Protein AF-A0A7S2I2S7-F1 (afdb_monomer)

Sequence (145 aa):
FQTIGEAWERIQLYKSQPQRWGPHADPEDPVAPSSDGRGNGKTPRTSSAGMSYEEMWQRWFAGGAGGEFFNAAATHNEGCACARCETERRREELIARRAKEREERRRATARAVEEAQQRAREEAMRTAALKLEEDKARARLQAER

Solvent-accessible surface area (backbone atoms only — not comparable to full-atom values): 9202 Å² total; per-residue (Å²): 132,85,52,76,66,63,57,50,54,53,54,53,49,44,73,78,44,58,71,67,76,45,101,71,52,63,79,85,73,82,84,74,82,86,78,88,82,88,81,91,76,89,67,86,78,81,73,69,85,82,63,53,72,66,59,52,48,41,55,74,73,68,52,90,60,92,75,66,86,71,63,72,93,81,74,78,52,97,83,51,83,47,73,65,50,49,49,51,52,54,50,50,53,51,51,51,51,54,51,52,52,53,49,52,51,52,54,51,52,50,50,54,50,52,54,49,52,49,51,52,51,53,51,51,51,54,52,50,51,52,51,52,52,51,52,53,50,51,51,51,60,58,74,76,106

Secondary structure (DSSP, 8-state):
---HHHHHHHHHHHHH-GGGGSTT-S----------------------TT--HHHHHHHHHTSS-TTTTT--TT---TT--SHHHHHHHHHHHHHHHHHHHHHHHHHHHHHHHHHHHHHHHHHHHHHHHHHHHHHHHHHHHHHT-

Radius of gyration: 31.4 Å; Cα contacts (8 Å, |Δi|>4): 11; chains: 1; bounding box: 62×40×90 Å

Organism: NCBI:txid156173

pLDDT: mean 71.66, std 22.12, range [34.91, 98.44]

Mean predicted aligned error: 19.62 Å

Foldseek 3Di:
DDDPVVVVVVVVVCVVCVPCPDPNVDPDDPDDDDDDDDDDDDDPPPPPPPDDPVRVVCVVPVVPPVPPVCPDPPPDDPPDPDPVVVVVVVVVVVVVVVVVVVVVVVVVVVVVVVVVVVVVVVVVVVVVVVVVVVVVVVVVVVVVD

Structure (mmCIF, N/CA/C/O backbone):
data_AF-A0A7S2I2S7-F1
#
_entry.id   AF-A0A7S2I2S7-F1
#
loop_
_atom_site.group_PDB
_atom_site.id
_atom_site.type_symbol
_atom_site.label_atom_id
_atom_site.label_alt_id
_atom_site.label_comp_id
_atom_site.label_asym_id
_atom_site.label_entity_id
_atom_site.label_seq_id
_atom_site.pdbx_PDB_ins_code
_atom_site.Cartn_x
_atom_site.Cartn_y
_atom_site.Cartn_z
_atom_site.occupancy
_atom_site.B_iso_or_equiv
_atom_site.auth_seq_id
_atom_site.auth_comp_id
_atom_site.auth_asym_id
_atom_site.auth_atom_id
_atom_site.pdbx_PDB_model_num
ATOM 1 N N . PHE A 1 1 ? 16.956 -10.368 6.237 1.00 46.28 1 PHE A N 1
ATOM 2 C CA . PHE A 1 1 ? 18.023 -11.326 5.901 1.00 46.28 1 PHE A CA 1
ATOM 3 C C . PHE A 1 1 ? 17.361 -12.674 5.673 1.00 46.28 1 PHE A C 1
ATOM 5 O O . PHE A 1 1 ? 16.746 -13.169 6.604 1.00 46.28 1 PHE A O 1
ATOM 12 N N . GLN A 1 2 ? 17.359 -13.186 4.436 1.00 49.50 2 GLN A N 1
ATOM 13 C CA . GLN A 1 2 ? 16.824 -14.526 4.142 1.00 49.50 2 GLN A CA 1
ATOM 14 C C . GLN A 1 2 ? 17.760 -15.570 4.750 1.00 49.50 2 GLN A C 1
ATOM 16 O O . GLN A 1 2 ? 18.982 -15.394 4.706 1.00 49.50 2 GLN A O 1
ATOM 21 N N . THR A 1 3 ? 17.200 -16.613 5.353 1.00 61.06 3 THR A N 1
ATOM 22 C CA . THR A 1 3 ? 18.013 -17.676 5.957 1.00 61.06 3 THR A CA 1
ATOM 23 C C . THR A 1 3 ? 18.585 -18.578 4.861 1.00 61.06 3 THR A C 1
ATOM 25 O O . THR A 1 3 ? 18.015 -18.712 3.778 1.00 61.06 3 THR A O 1
ATOM 28 N N . ILE A 1 4 ? 19.741 -19.199 5.114 1.00 58.06 4 ILE A N 1
ATOM 29 C CA . ILE A 1 4 ? 20.430 -20.065 4.137 1.00 58.06 4 ILE A CA 1
ATOM 30 C C . ILE A 1 4 ? 19.523 -21.226 3.670 1.00 58.06 4 ILE A C 1
ATOM 32 O O . ILE A 1 4 ? 19.632 -21.658 2.524 1.00 58.06 4 ILE A O 1
ATOM 36 N N . GLY A 1 5 ? 18.578 -21.669 4.511 1.00 61.16 5 GLY A N 1
ATOM 37 C CA . GLY A 1 5 ? 17.578 -22.683 4.159 1.00 61.16 5 GLY A CA 1
ATOM 38 C C . GLY A 1 5 ? 16.602 -22.232 3.066 1.00 61.16 5 GLY A C 1
ATOM 39 O O . GLY A 1 5 ? 16.417 -22.939 2.078 1.00 61.16 5 GLY A O 1
ATOM 40 N N . GLU A 1 6 ? 16.064 -21.014 3.169 1.00 57.81 6 GLU A N 1
ATOM 41 C CA . GLU A 1 6 ? 15.122 -20.451 2.184 1.00 57.81 6 GLU A CA 1
ATOM 42 C C . GLU A 1 6 ? 15.778 -20.240 0.810 1.00 57.81 6 GLU A C 1
ATOM 44 O O . GLU A 1 6 ? 15.141 -20.370 -0.239 1.00 57.81 6 GLU A O 1
ATOM 49 N N . ALA A 1 7 ? 17.078 -19.934 0.793 1.00 59.81 7 ALA A N 1
ATOM 50 C CA . ALA A 1 7 ? 17.837 -19.819 -0.448 1.00 59.81 7 ALA A CA 1
ATOM 51 C C . ALA A 1 7 ? 18.004 -21.178 -1.150 1.00 59.81 7 ALA A C 1
ATOM 53 O O . ALA A 1 7 ? 17.989 -21.235 -2.382 1.00 59.81 7 ALA A O 1
ATOM 54 N N . TRP A 1 8 ? 18.125 -22.265 -0.383 1.00 62.41 8 TRP A N 1
ATOM 55 C CA . TRP A 1 8 ? 18.346 -23.610 -0.913 1.00 62.41 8 TRP A CA 1
ATOM 56 C C . TRP A 1 8 ? 17.069 -24.231 -1.491 1.00 62.41 8 TRP A C 1
ATOM 58 O O . TRP A 1 8 ? 17.101 -24.804 -2.583 1.00 62.41 8 TRP A O 1
ATOM 68 N N . GLU A 1 9 ? 15.922 -24.032 -0.838 1.00 62.19 9 GLU A N 1
ATOM 69 C CA . GLU A 1 9 ? 14.618 -24.457 -1.370 1.00 62.19 9 GLU A CA 1
ATOM 70 C C . GLU A 1 9 ? 14.290 -23.771 -2.698 1.00 62.19 9 GLU A C 1
ATOM 72 O O . GLU A 1 9 ? 13.797 -24.398 -3.637 1.00 62.19 9 GLU A O 1
ATOM 77 N N . ARG A 1 10 ? 14.654 -22.494 -2.836 1.00 60.44 10 ARG A N 1
ATOM 78 C CA . ARG A 1 10 ? 14.435 -21.732 -4.069 1.00 60.44 10 ARG A CA 1
ATOM 79 C C . ARG A 1 10 ? 15.279 -22.249 -5.243 1.00 60.44 10 ARG A C 1
ATOM 81 O O . ARG A 1 10 ? 14.817 -22.232 -6.382 1.00 60.44 10 ARG A O 1
ATOM 88 N N . ILE A 1 11 ? 16.485 -22.756 -4.975 1.00 66.06 11 ILE A N 1
ATOM 89 C CA . ILE A 1 11 ? 17.344 -23.400 -5.986 1.00 66.06 11 ILE A CA 1
ATOM 90 C C . ILE A 1 11 ? 16.756 -24.752 -6.422 1.00 66.06 11 ILE A C 1
ATOM 92 O O . ILE A 1 11 ? 16.806 -25.092 -7.605 1.00 66.06 11 ILE A O 1
ATOM 96 N N . GLN A 1 12 ? 16.156 -25.508 -5.501 1.00 61.44 12 GLN A N 1
ATOM 97 C CA . GLN A 1 12 ? 15.480 -26.772 -5.822 1.00 61.44 12 GLN A CA 1
ATOM 98 C C . GLN A 1 12 ? 14.182 -26.556 -6.619 1.00 61.44 12 GLN A C 1
ATOM 100 O O . GLN A 1 12 ? 13.914 -27.265 -7.593 1.00 61.44 12 GLN A O 1
ATOM 105 N N . LEU A 1 13 ? 13.414 -25.516 -6.287 1.00 60.00 13 LEU A N 1
ATOM 106 C CA . LEU A 1 13 ? 12.239 -25.090 -7.057 1.00 60.00 13 LEU A CA 1
ATOM 107 C C . LEU A 1 13 ? 12.604 -24.631 -8.477 1.00 60.00 13 LEU A C 1
ATOM 109 O O . LEU A 1 13 ? 11.891 -24.944 -9.428 1.00 60.00 13 LEU A O 1
ATOM 113 N N . TYR A 1 14 ? 13.744 -23.957 -8.652 1.00 58.72 14 TYR A N 1
ATOM 114 C CA . TYR A 1 14 ? 14.230 -23.568 -9.979 1.00 58.72 14 TYR A CA 1
ATOM 115 C C . TYR A 1 14 ? 14.576 -24.780 -10.860 1.00 58.72 14 TYR A C 1
ATOM 117 O O . TYR A 1 14 ? 14.277 -24.786 -12.052 1.00 58.72 14 TYR A O 1
ATOM 125 N N . LYS A 1 15 ? 15.160 -25.835 -10.274 1.00 60.97 15 LYS A N 1
ATOM 126 C CA . LYS A 1 15 ? 15.492 -27.072 -11.002 1.00 60.97 15 LYS A CA 1
ATOM 127 C C . LYS A 1 15 ? 14.259 -27.865 -11.433 1.00 60.97 15 LYS A C 1
ATOM 129 O O . LYS A 1 15 ? 14.287 -28.487 -12.489 1.00 60.97 15 LYS A O 1
ATOM 134 N N . SER A 1 16 ? 13.198 -27.854 -10.629 1.00 66.06 16 SER A N 1
ATOM 135 C CA . SER A 1 16 ? 11.973 -28.611 -10.917 1.00 66.06 16 SER A CA 1
ATOM 136 C C . SER A 1 16 ? 11.006 -27.874 -11.848 1.00 66.06 16 SER A C 1
ATOM 138 O O . SER A 1 16 ? 10.275 -28.530 -12.585 1.00 66.06 16 SER A O 1
ATOM 140 N N . GLN A 1 17 ? 11.001 -26.533 -11.861 1.00 54.09 17 GLN A N 1
ATOM 141 C CA . GLN A 1 17 ? 10.105 -25.737 -12.712 1.00 54.09 17 GLN A CA 1
ATOM 142 C C . GLN A 1 17 ? 10.787 -24.479 -13.288 1.00 54.09 17 GLN A C 1
ATOM 144 O O . GLN A 1 17 ? 10.470 -23.353 -12.889 1.00 54.09 17 GLN A O 1
ATOM 149 N N . PRO A 1 18 ? 11.679 -24.630 -14.285 1.00 56.38 18 PRO A N 1
ATOM 150 C CA . PRO A 1 18 ? 12.385 -23.496 -14.890 1.00 56.38 18 PRO A CA 1
ATOM 151 C C . PRO A 1 18 ? 11.447 -22.537 -15.650 1.00 56.38 18 PRO A C 1
ATOM 153 O O . PRO A 1 18 ? 11.731 -21.348 -15.769 1.00 56.38 18 PRO A O 1
ATOM 156 N N . GLN A 1 19 ? 10.293 -23.032 -16.113 1.00 51.72 19 GLN A N 1
ATOM 157 C CA . GLN A 1 19 ? 9.280 -22.271 -16.862 1.00 51.72 19 GLN A CA 1
ATOM 158 C C . GLN A 1 19 ? 8.634 -21.144 -16.035 1.00 51.72 19 GLN A C 1
ATOM 160 O O . GLN A 1 19 ? 8.181 -20.147 -16.589 1.00 51.72 19 GLN A O 1
ATOM 165 N N . ARG A 1 20 ? 8.633 -21.258 -14.701 1.00 54.88 20 ARG A N 1
ATOM 166 C CA . ARG A 1 20 ? 7.963 -20.307 -13.798 1.00 54.88 20 ARG A CA 1
ATOM 167 C C . ARG A 1 20 ? 8.789 -19.058 -13.476 1.00 54.88 20 ARG A C 1
ATOM 169 O O . ARG A 1 20 ? 8.305 -18.184 -12.768 1.00 54.88 20 ARG A O 1
ATOM 176 N N . TRP A 1 21 ? 10.032 -18.988 -13.957 1.00 53.06 21 TRP A N 1
ATOM 177 C CA . TRP A 1 21 ? 10.999 -17.940 -13.601 1.00 53.06 21 TRP A CA 1
ATOM 178 C C . TRP A 1 21 ? 11.615 -17.234 -14.821 1.00 53.06 21 TRP A C 1
ATOM 180 O O . TRP A 1 21 ? 12.602 -16.512 -14.688 1.00 53.06 21 TRP A O 1
ATOM 190 N N . GLY A 1 22 ? 11.036 -17.425 -16.010 1.00 55.78 22 GLY A N 1
ATOM 191 C CA . GLY A 1 22 ? 11.393 -16.688 -17.222 1.00 55.78 22 GLY A CA 1
ATOM 192 C C . GLY A 1 22 ? 10.555 -15.414 -17.419 1.00 55.78 22 GLY A C 1
ATOM 193 O O . GLY A 1 22 ? 9.568 -15.204 -16.718 1.00 55.78 22 GLY A O 1
ATOM 194 N N . PRO A 1 23 ? 10.874 -14.574 -18.420 1.00 50.84 23 PRO A N 1
ATOM 195 C CA . PRO A 1 23 ? 10.085 -13.387 -18.787 1.00 50.84 23 PRO A CA 1
ATOM 196 C C . PRO A 1 23 ? 8.644 -13.690 -19.254 1.00 50.84 23 PRO A C 1
ATOM 198 O O . PRO A 1 23 ? 7.900 -12.757 -19.536 1.00 50.84 23 PRO A O 1
ATOM 201 N N . HIS A 1 24 ? 8.265 -14.971 -19.313 1.00 49.12 24 HIS A N 1
ATOM 202 C CA . HIS A 1 24 ? 6.927 -15.490 -19.606 1.00 49.12 24 HIS A CA 1
ATOM 203 C C . HIS A 1 24 ? 6.175 -15.975 -18.351 1.00 49.12 24 HIS A C 1
ATOM 205 O O . HIS A 1 24 ? 5.145 -16.622 -18.475 1.00 49.12 24 HIS A O 1
ATOM 211 N N . ALA A 1 25 ? 6.675 -15.685 -17.146 1.00 49.38 25 ALA A N 1
ATOM 212 C CA . ALA A 1 25 ? 6.054 -16.061 -15.873 1.00 49.38 25 ALA A CA 1
ATOM 213 C C . ALA A 1 25 ? 4.872 -15.158 -15.460 1.00 49.38 25 ALA A C 1
ATOM 215 O O . ALA A 1 25 ? 4.657 -14.935 -14.267 1.00 49.38 25 ALA A O 1
ATOM 216 N N . ASP A 1 26 ? 4.127 -14.628 -16.428 1.00 50.19 26 ASP A N 1
ATOM 217 C CA . ASP A 1 26 ? 2.816 -14.039 -16.165 1.00 50.19 26 ASP A CA 1
ATOM 218 C C . ASP A 1 26 ? 1.759 -15.156 -16.280 1.00 50.19 26 ASP A C 1
ATOM 220 O O . ASP A 1 26 ? 1.925 -16.073 -17.091 1.00 50.19 26 ASP A O 1
ATOM 224 N N . PRO A 1 27 ? 0.712 -15.156 -15.436 1.00 51.22 27 PRO A N 1
ATOM 225 C CA . PRO A 1 27 ? -0.353 -16.149 -15.524 1.00 51.22 27 PRO A CA 1
ATOM 226 C C . PRO A 1 27 ? -1.031 -16.057 -16.894 1.00 51.22 27 PRO A C 1
ATOM 228 O O . PRO A 1 27 ? -1.235 -14.959 -17.405 1.00 51.22 27 PRO A O 1
ATOM 231 N N . GLU A 1 28 ? -1.368 -17.205 -17.484 1.00 49.09 28 GLU A N 1
ATOM 232 C CA . GLU A 1 28 ? -2.140 -17.245 -18.725 1.00 49.09 28 GLU A CA 1
ATOM 233 C C . GLU A 1 28 ? -3.452 -16.473 -18.528 1.00 49.09 28 GLU A C 1
ATOM 235 O O . GLU A 1 28 ? -4.302 -16.864 -17.724 1.00 49.09 28 GLU A O 1
ATOM 240 N N . ASP A 1 29 ? -3.599 -15.354 -19.240 1.00 44.81 29 ASP A N 1
ATOM 241 C CA . ASP A 1 29 ? -4.885 -14.682 -19.382 1.00 44.81 29 ASP A CA 1
ATOM 242 C C . ASP A 1 29 ? -5.890 -15.668 -20.006 1.00 44.81 29 ASP A C 1
ATOM 244 O O . ASP A 1 29 ? -5.531 -16.417 -20.924 1.00 44.81 29 ASP A O 1
ATOM 248 N N . PRO A 1 30 ? -7.156 -15.693 -19.551 1.00 48.47 30 PRO A N 1
ATOM 249 C CA . PRO A 1 30 ? -8.164 -16.554 -20.144 1.00 48.47 30 PRO A CA 1
ATOM 250 C C . PRO A 1 30 ? -8.341 -16.205 -21.626 1.00 48.47 30 PRO A C 1
ATOM 252 O O . PRO A 1 30 ? -8.648 -15.071 -21.993 1.00 48.47 30 PRO A O 1
ATOM 255 N N . VAL A 1 31 ? -8.135 -17.219 -22.467 1.00 45.22 31 VAL A N 1
ATOM 256 C CA . VAL A 1 31 ? -8.254 -17.190 -23.928 1.00 45.22 31 VAL A CA 1
ATOM 257 C C . VAL A 1 31 ? -9.567 -16.519 -24.347 1.00 45.22 31 VAL A C 1
ATOM 259 O O . VAL A 1 31 ? -10.650 -17.077 -24.173 1.00 45.22 31 VAL A O 1
ATOM 262 N N . ALA A 1 32 ? -9.473 -15.321 -24.928 1.00 40.66 32 ALA A N 1
ATOM 263 C CA . ALA A 1 32 ? -10.584 -14.701 -25.640 1.00 40.66 32 ALA A CA 1
ATOM 264 C C . ALA A 1 32 ? -10.889 -15.506 -26.921 1.00 40.66 32 ALA A C 1
ATOM 266 O O . ALA A 1 32 ? -9.955 -15.972 -27.583 1.00 40.66 32 ALA A O 1
ATOM 267 N N . PRO A 1 33 ? -12.170 -15.695 -27.288 1.00 44.25 33 PRO A N 1
ATOM 268 C CA . PRO A 1 33 ? -12.536 -16.533 -28.417 1.00 44.25 33 PRO A CA 1
ATOM 269 C C . PRO A 1 33 ? -12.032 -15.951 -29.740 1.00 44.25 33 PRO A C 1
ATOM 271 O O . PRO A 1 33 ? -12.172 -14.765 -30.037 1.00 44.25 33 PRO A O 1
ATOM 274 N N . SER A 1 34 ? -11.450 -16.866 -30.510 1.00 46.75 34 SER A N 1
ATOM 275 C CA . SER A 1 34 ? -10.948 -16.735 -31.871 1.00 46.75 34 SER A CA 1
ATOM 276 C C . SER A 1 34 ? -11.841 -15.865 -32.757 1.00 46.75 34 SER A C 1
ATOM 278 O O . SER A 1 34 ? -13.020 -16.163 -32.943 1.00 46.75 34 SER A O 1
ATOM 280 N N . SER A 1 35 ? -11.249 -14.837 -33.366 1.00 38.47 35 SER A N 1
ATOM 281 C CA . SER A 1 35 ? -11.759 -14.274 -34.614 1.00 38.47 35 SER A CA 1
ATOM 282 C C . SER A 1 35 ? -10.707 -14.484 -35.694 1.00 38.47 35 SER A C 1
ATOM 284 O O . SER A 1 35 ? -9.579 -13.996 -35.626 1.00 38.47 35 SER A O 1
ATOM 286 N N . ASP A 1 36 ? -11.093 -15.304 -36.661 1.00 43.19 36 ASP A N 1
ATOM 287 C CA . ASP A 1 36 ? -10.363 -15.564 -37.884 1.00 43.19 36 ASP A CA 1
ATOM 288 C C . ASP A 1 36 ? -10.130 -14.278 -38.687 1.00 43.19 36 ASP A C 1
ATOM 290 O O . ASP A 1 36 ? -11.035 -13.462 -38.858 1.00 43.19 36 ASP A O 1
ATOM 294 N N . GLY A 1 37 ? -8.959 -14.187 -39.323 1.00 36.34 37 GLY A N 1
ATOM 295 C CA . GLY A 1 37 ? -8.895 -13.606 -40.663 1.00 36.34 37 GLY A CA 1
ATOM 296 C C . GLY A 1 37 ? -7.826 -12.548 -40.935 1.00 36.34 37 GLY A C 1
ATOM 297 O O . GLY A 1 37 ? -8.072 -11.359 -40.802 1.00 36.34 37 GLY A O 1
ATOM 298 N N . ARG A 1 38 ? -6.754 -13.028 -41.584 1.00 35.91 38 ARG A N 1
ATOM 299 C CA . ARG A 1 38 ? -5.980 -12.375 -42.666 1.00 35.91 38 ARG A CA 1
ATOM 300 C C . ARG A 1 38 ? -4.977 -11.276 -42.292 1.00 35.91 38 ARG A C 1
ATOM 302 O O . ARG A 1 38 ? -5.340 -10.176 -41.907 1.00 35.91 38 ARG A O 1
ATOM 309 N N . GLY A 1 39 ? -3.722 -11.523 -42.683 1.00 35.03 39 GLY A N 1
ATOM 310 C CA . GLY A 1 39 ? -2.859 -10.459 -43.210 1.00 35.03 39 GLY A CA 1
ATOM 311 C C . GLY A 1 39 ? -1.383 -10.559 -42.842 1.00 35.03 39 GLY A C 1
ATOM 312 O O . GLY A 1 39 ? -0.939 -9.906 -41.914 1.00 35.03 39 GLY A O 1
ATOM 313 N N . ASN A 1 40 ? -0.638 -11.362 -43.605 1.00 43.75 40 ASN A N 1
ATOM 314 C CA . ASN A 1 40 ? 0.795 -11.250 -43.913 1.00 43.75 40 ASN A CA 1
ATOM 315 C C . ASN A 1 40 ? 1.703 -10.396 -43.004 1.00 43.75 40 ASN A C 1
ATOM 317 O O . ASN A 1 40 ? 1.796 -9.180 -43.138 1.00 43.75 40 ASN A O 1
ATOM 321 N N . GLY A 1 41 ? 2.555 -11.094 -42.258 1.00 34.91 41 GLY A N 1
ATOM 322 C CA . GLY A 1 41 ? 3.813 -10.573 -41.737 1.00 34.91 41 GLY A CA 1
ATOM 323 C C . GLY A 1 41 ? 4.640 -11.733 -41.209 1.00 34.91 41 GLY A C 1
ATOM 324 O O . GLY A 1 41 ? 4.545 -12.069 -40.034 1.00 34.91 41 GLY A O 1
ATOM 325 N N . LYS A 1 42 ? 5.391 -12.407 -42.090 1.00 37.41 42 LYS A N 1
ATOM 326 C CA . LYS A 1 42 ? 6.333 -13.469 -41.711 1.00 37.41 42 LYS A CA 1
ATOM 327 C C . LYS A 1 42 ? 7.378 -12.886 -40.753 1.00 37.41 42 LYS A C 1
ATOM 329 O O . LYS A 1 42 ? 8.400 -12.370 -41.194 1.00 37.41 42 LYS A O 1
ATOM 334 N N . THR A 1 43 ? 7.149 -12.986 -39.451 1.00 40.69 43 THR A N 1
ATOM 335 C CA . THR A 1 43 ? 8.247 -13.022 -38.489 1.00 40.69 43 THR A CA 1
ATOM 336 C C . THR A 1 43 ? 8.955 -14.367 -38.680 1.00 40.69 43 THR A C 1
ATOM 338 O O . THR A 1 43 ? 8.282 -15.395 -38.829 1.00 40.69 43 THR A O 1
ATOM 341 N N . PRO A 1 44 ? 10.298 -14.424 -38.738 1.00 43.12 44 PRO A N 1
ATOM 342 C CA . PRO A 1 44 ? 10.983 -15.700 -38.685 1.00 43.12 44 PRO A CA 1
ATOM 343 C C . PRO A 1 44 ? 10.714 -16.276 -37.297 1.00 43.12 44 PRO A C 1
ATOM 345 O O . PRO A 1 44 ? 11.265 -15.825 -36.295 1.00 43.12 44 PRO A O 1
ATOM 348 N N . ARG A 1 45 ? 9.816 -17.255 -37.236 1.00 39.66 45 ARG A N 1
ATOM 349 C CA . ARG A 1 45 ? 9.592 -18.077 -36.055 1.00 39.66 45 ARG A CA 1
ATOM 350 C C . ARG A 1 45 ? 10.885 -18.864 -35.839 1.00 39.66 45 ARG A C 1
ATOM 352 O O . ARG A 1 45 ? 11.113 -19.872 -36.499 1.00 39.66 45 ARG A O 1
ATOM 359 N N . THR A 1 46 ? 11.768 -18.386 -34.965 1.00 44.97 46 THR A N 1
ATOM 360 C CA . THR A 1 46 ? 12.928 -19.156 -34.502 1.00 44.97 46 THR A CA 1
ATOM 361 C C . THR A 1 46 ? 12.429 -20.230 -33.541 1.00 44.97 46 THR A C 1
ATOM 363 O O . THR A 1 46 ? 12.603 -20.139 -32.330 1.00 44.97 46 THR A O 1
ATOM 366 N N . SER A 1 47 ? 11.739 -21.239 -34.069 1.00 44.75 47 SER A N 1
ATOM 367 C CA . SER A 1 47 ? 11.528 -22.484 -33.347 1.00 44.75 47 SER A CA 1
ATOM 368 C C . SER A 1 47 ? 12.868 -23.216 -33.312 1.00 44.75 47 SER A C 1
ATOM 370 O O . SER A 1 47 ? 13.244 -23.882 -34.270 1.00 44.75 47 SER A O 1
ATOM 372 N N . SER A 1 48 ? 13.596 -23.081 -32.207 1.00 51.19 48 SER A N 1
ATOM 373 C CA . SER A 1 48 ? 14.787 -23.873 -31.865 1.00 51.19 48 SER A CA 1
ATOM 374 C C . SER A 1 48 ? 14.447 -25.315 -31.451 1.00 51.19 48 SER A C 1
ATOM 376 O O . SER A 1 48 ? 15.271 -26.010 -30.863 1.00 51.19 48 SER A O 1
ATOM 378 N N . ALA A 1 49 ? 13.239 -25.790 -31.758 1.00 49.84 49 ALA A N 1
ATOM 379 C CA . ALA A 1 49 ? 12.808 -27.155 -31.501 1.00 49.84 49 ALA A CA 1
ATOM 380 C C . ALA A 1 49 ? 13.439 -28.095 -32.542 1.00 49.84 49 ALA A C 1
ATOM 382 O O . ALA A 1 49 ? 12.824 -28.409 -33.556 1.00 49.84 49 ALA A O 1
ATOM 383 N N . GLY A 1 50 ? 14.696 -28.480 -32.318 1.00 56.78 50 GLY A N 1
ATOM 384 C CA . GLY A 1 50 ? 15.404 -29.465 -33.143 1.00 56.78 50 GLY A CA 1
ATOM 385 C C . GLY A 1 50 ? 16.905 -29.234 -33.315 1.00 56.78 50 GLY A C 1
ATOM 386 O O . GLY A 1 50 ? 17.558 -30.071 -33.921 1.00 56.78 50 GLY A O 1
ATOM 387 N N . MET A 1 51 ? 17.458 -28.130 -32.805 1.00 62.16 51 MET A N 1
ATOM 388 C CA . MET A 1 51 ? 18.886 -27.825 -32.944 1.00 62.16 51 MET A CA 1
ATOM 389 C C . MET A 1 51 ? 19.638 -28.257 -31.686 1.00 62.16 51 MET A C 1
ATOM 391 O O . MET A 1 51 ? 19.210 -27.936 -30.573 1.00 62.16 51 MET A O 1
ATOM 395 N N . SER A 1 52 ? 20.742 -28.985 -31.850 1.00 75.50 52 SER A N 1
ATOM 396 C CA . SER A 1 52 ? 21.588 -29.367 -30.719 1.00 75.50 52 SER A CA 1
ATOM 397 C C . SER A 1 52 ? 22.253 -28.136 -30.093 1.00 75.50 52 SER A C 1
ATOM 399 O O . SER A 1 52 ? 22.434 -27.099 -30.739 1.00 75.50 52 SER A O 1
ATOM 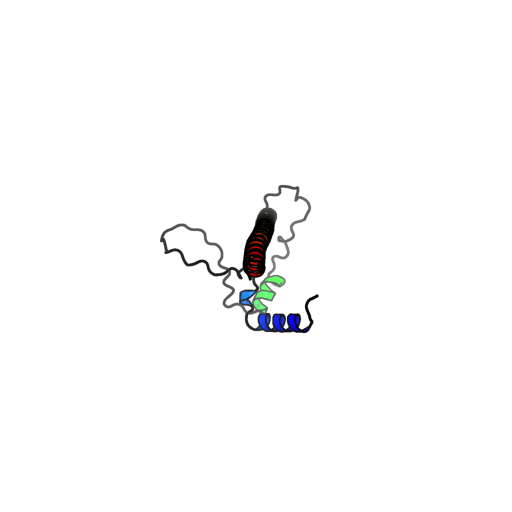401 N N . TYR A 1 53 ? 22.620 -28.237 -28.812 1.00 65.69 53 TYR A N 1
ATOM 402 C CA . TYR A 1 53 ? 23.332 -27.165 -28.111 1.00 65.69 53 TYR A CA 1
ATOM 403 C C . TYR A 1 53 ? 24.625 -26.776 -28.846 1.00 65.69 53 TYR A C 1
ATOM 405 O O . TYR A 1 53 ? 24.903 -25.590 -28.997 1.00 65.69 53 TYR A O 1
ATOM 413 N N . GLU A 1 54 ? 25.349 -27.761 -29.385 1.00 66.25 54 GLU A N 1
ATOM 414 C CA . GLU A 1 54 ? 26.570 -27.572 -30.176 1.00 66.25 54 GLU A CA 1
ATOM 415 C C . GLU A 1 54 ? 26.318 -26.760 -31.459 1.00 66.25 54 GLU A C 1
ATOM 417 O O . GLU A 1 54 ? 27.038 -25.806 -31.743 1.00 66.25 54 GLU A O 1
ATOM 422 N N . GLU A 1 55 ? 25.264 -27.083 -32.217 1.00 63.06 55 GLU A N 1
ATOM 423 C CA . GLU A 1 55 ? 24.902 -26.370 -33.452 1.00 63.06 55 GLU A CA 1
ATOM 424 C C . GLU A 1 55 ? 24.435 -24.941 -33.177 1.00 63.06 55 GLU A C 1
ATOM 426 O O . GLU A 1 55 ? 24.741 -24.020 -33.936 1.00 63.06 55 GLU A O 1
ATOM 431 N N . MET A 1 56 ? 23.723 -24.732 -32.069 1.00 72.19 56 MET A N 1
ATOM 432 C CA . MET A 1 56 ? 23.341 -23.397 -31.620 1.00 72.19 56 MET A CA 1
ATOM 433 C C . MET A 1 56 ? 24.581 -22.565 -31.270 1.00 72.19 56 MET A C 1
ATOM 435 O O . MET A 1 56 ? 24.678 -21.406 -31.675 1.00 72.19 56 MET A O 1
ATOM 439 N N . TRP A 1 57 ? 25.547 -23.172 -30.575 1.00 70.19 57 TRP A N 1
ATOM 440 C CA . TRP A 1 57 ? 26.799 -22.532 -30.178 1.00 70.19 57 TRP A CA 1
ATOM 441 C C . TRP A 1 57 ? 27.674 -22.197 -31.391 1.00 70.19 57 TRP A C 1
ATOM 443 O O . TRP A 1 57 ? 28.135 -21.067 -31.540 1.00 70.19 57 TRP A O 1
ATOM 453 N N . GLN A 1 58 ? 27.830 -23.135 -32.326 1.00 69.44 58 GLN A N 1
ATOM 454 C CA . GLN A 1 58 ? 28.552 -22.899 -33.576 1.00 69.44 58 GLN A CA 1
ATOM 455 C C . GLN A 1 58 ? 27.848 -21.876 -34.469 1.00 69.44 58 GLN A C 1
ATOM 457 O O . GLN A 1 58 ? 28.503 -21.069 -35.114 1.00 69.44 58 GLN A O 1
ATOM 462 N N . ARG A 1 59 ? 26.519 -21.810 -34.489 1.00 64.12 59 ARG A N 1
ATOM 463 C CA . ARG A 1 59 ? 25.826 -20.749 -35.230 1.00 64.12 59 ARG A CA 1
ATOM 464 C C . ARG A 1 59 ? 26.071 -19.363 -34.629 1.00 64.12 59 ARG A C 1
ATOM 466 O O . ARG A 1 59 ? 26.124 -18.387 -35.373 1.00 64.12 59 ARG A O 1
ATOM 473 N N . TRP A 1 60 ? 26.218 -19.273 -33.310 1.00 62.56 60 TRP A N 1
ATOM 474 C CA . TRP A 1 60 ? 26.513 -18.016 -32.621 1.00 62.56 60 TRP A CA 1
ATOM 475 C C . TRP A 1 60 ? 27.971 -17.577 -32.764 1.00 62.56 60 TRP A C 1
ATOM 477 O O . TRP A 1 60 ? 28.227 -16.379 -32.851 1.00 62.56 60 TRP A O 1
ATOM 487 N N . PHE A 1 61 ? 28.908 -18.526 -32.823 1.00 66.88 61 PHE A N 1
ATOM 488 C CA . PHE A 1 61 ? 30.341 -18.220 -32.765 1.00 66.88 61 PHE A CA 1
ATOM 489 C C . PHE A 1 61 ? 31.152 -18.604 -34.015 1.00 66.88 61 PHE A C 1
ATOM 491 O O . PHE A 1 61 ? 32.197 -18.009 -34.255 1.00 66.88 61 PHE A O 1
ATOM 498 N N . ALA A 1 62 ? 30.694 -19.559 -34.826 1.00 56.72 62 ALA A N 1
ATOM 499 C CA . ALA A 1 62 ? 31.395 -20.093 -36.003 1.00 56.72 62 ALA A CA 1
ATOM 500 C C . ALA A 1 62 ? 30.745 -19.716 -37.355 1.00 56.72 62 ALA A C 1
ATOM 502 O O . ALA A 1 62 ? 31.361 -19.886 -38.406 1.00 56.72 62 ALA A O 1
ATOM 503 N N . GLY A 1 63 ? 29.525 -19.166 -37.360 1.00 49.16 63 GLY A N 1
ATOM 504 C CA . GLY A 1 63 ? 28.889 -18.611 -38.556 1.00 49.16 63 GLY A CA 1
ATOM 505 C C . GLY A 1 63 ? 29.409 -17.205 -38.854 1.00 49.16 63 GLY A C 1
ATOM 506 O O . GLY A 1 63 ? 28.998 -16.247 -38.206 1.00 49.16 63 GLY A O 1
ATOM 507 N N . GLY A 1 64 ? 30.306 -17.084 -39.833 1.00 49.97 64 GLY A N 1
ATOM 508 C CA . GLY A 1 64 ? 30.912 -15.833 -40.293 1.00 49.97 64 GLY A CA 1
ATOM 509 C C . GLY A 1 64 ? 29.915 -14.736 -40.692 1.00 49.97 64 GLY A C 1
ATOM 510 O O . GLY A 1 64 ? 29.635 -14.535 -41.866 1.00 49.97 64 GLY A O 1
ATOM 511 N N . ALA A 1 65 ? 29.455 -13.975 -39.702 1.00 47.38 65 ALA A N 1
ATOM 512 C CA . ALA A 1 65 ? 28.948 -12.608 -39.824 1.00 47.38 65 ALA A CA 1
ATOM 513 C C . ALA A 1 65 ? 29.622 -11.698 -38.775 1.00 47.38 65 ALA A C 1
ATOM 515 O O . ALA A 1 65 ? 29.048 -10.723 -38.293 1.00 47.38 65 ALA A O 1
ATOM 516 N N . GLY A 1 66 ? 30.873 -12.017 -38.424 1.00 47.62 66 GLY A N 1
ATOM 517 C CA . GLY A 1 66 ? 31.743 -11.228 -37.548 1.00 47.62 66 GLY A CA 1
ATOM 518 C C . GLY A 1 66 ? 32.297 -9.948 -38.188 1.00 47.62 66 GLY A C 1
ATOM 519 O O . GLY A 1 66 ? 33.409 -9.556 -37.860 1.00 47.62 66 GLY A O 1
ATOM 520 N N . GLY A 1 67 ? 31.560 -9.315 -39.107 1.00 48.12 67 GLY A N 1
ATOM 521 C CA . GLY A 1 67 ? 32.008 -8.112 -39.824 1.00 48.12 67 GLY A CA 1
ATOM 522 C C . GLY A 1 67 ? 31.069 -6.907 -39.742 1.00 48.12 67 GLY A C 1
ATOM 523 O O . GLY A 1 67 ? 31.545 -5.781 -39.765 1.00 48.12 67 GLY A O 1
ATOM 524 N N . GLU A 1 68 ? 29.753 -7.104 -39.594 1.00 47.56 68 GLU A N 1
ATOM 525 C CA . GLU A 1 68 ? 28.784 -5.992 -39.697 1.00 47.56 68 GLU A CA 1
ATOM 526 C C . GLU A 1 68 ? 27.920 -5.779 -38.446 1.00 47.56 68 GLU A C 1
ATOM 528 O O . GLU A 1 68 ? 27.312 -4.720 -38.294 1.00 47.56 68 GLU A O 1
ATOM 533 N N . PHE A 1 69 ? 27.916 -6.721 -37.496 1.00 51.62 69 PHE A N 1
ATOM 534 C CA . PHE A 1 69 ? 27.228 -6.545 -36.206 1.00 51.62 69 PHE A CA 1
ATOM 535 C C . PHE A 1 69 ? 27.933 -5.551 -35.267 1.00 51.62 69 PHE A C 1
ATOM 537 O O . PHE A 1 69 ? 27.318 -5.050 -34.325 1.00 51.62 69 PHE A O 1
ATOM 544 N N . PHE A 1 70 ? 29.200 -5.236 -35.552 1.00 50.41 70 PHE A N 1
ATOM 545 C CA . PHE A 1 70 ? 30.024 -4.258 -34.840 1.00 50.41 70 PHE A CA 1
ATOM 546 C C . PHE A 1 70 ? 30.431 -3.087 -35.746 1.00 50.41 70 PHE A C 1
ATOM 548 O O . PHE A 1 70 ? 31.536 -2.562 -35.622 1.00 50.41 70 PHE A O 1
ATOM 555 N N . ASN A 1 71 ? 29.555 -2.655 -36.662 1.00 45.12 71 ASN A N 1
ATOM 556 C CA . ASN A 1 71 ? 29.763 -1.358 -37.302 1.00 45.12 71 ASN A CA 1
ATOM 557 C C . ASN A 1 71 ? 29.859 -0.261 -36.226 1.00 45.12 71 ASN A C 1
ATOM 559 O O . ASN A 1 71 ? 29.104 -0.239 -35.252 1.00 45.12 71 ASN A O 1
ATOM 563 N N . ALA A 1 72 ? 30.883 0.574 -36.390 1.00 43.59 72 ALA A N 1
ATOM 564 C CA . ALA A 1 72 ? 31.513 1.386 -35.362 1.00 43.59 72 ALA A CA 1
ATOM 565 C C . ALA A 1 72 ? 30.554 2.285 -34.562 1.00 43.59 72 ALA A C 1
ATOM 567 O O . ALA A 1 72 ? 29.664 2.938 -35.101 1.00 43.59 72 ALA A O 1
ATOM 568 N N . ALA A 1 73 ? 30.840 2.400 -33.264 1.00 49.69 73 ALA A N 1
ATOM 569 C CA . ALA A 1 73 ? 30.163 3.244 -32.280 1.00 49.69 73 ALA A CA 1
ATOM 570 C C . ALA A 1 73 ? 30.378 4.768 -32.473 1.00 49.69 73 ALA A C 1
ATOM 572 O O . ALA A 1 73 ? 30.393 5.510 -31.496 1.00 49.69 73 ALA A O 1
ATOM 573 N N . ALA A 1 74 ? 30.571 5.256 -33.702 1.00 51.06 74 ALA A N 1
ATOM 574 C CA . ALA A 1 74 ? 31.014 6.633 -33.956 1.00 51.06 74 ALA A CA 1
ATOM 575 C C . ALA A 1 74 ? 29.912 7.607 -34.427 1.00 51.06 74 ALA A C 1
ATOM 577 O O . ALA A 1 74 ? 30.197 8.789 -34.593 1.00 51.06 74 ALA A O 1
ATOM 578 N N . THR A 1 75 ? 28.664 7.165 -34.636 1.00 55.66 75 THR A N 1
ATOM 579 C CA . THR A 1 75 ? 27.577 8.039 -35.148 1.00 55.66 75 THR A CA 1
ATOM 580 C C . THR A 1 75 ? 26.232 7.892 -34.424 1.00 55.66 75 THR A C 1
ATOM 582 O O . THR A 1 75 ? 25.196 8.322 -34.931 1.00 55.66 75 THR A O 1
ATOM 585 N N . HIS A 1 76 ? 26.210 7.314 -33.220 1.00 55.66 76 HIS A N 1
ATOM 586 C CA . HIS A 1 76 ? 25.002 7.285 -32.390 1.00 55.66 76 HIS A CA 1
ATOM 587 C C . HIS A 1 76 ? 24.872 8.586 -31.589 1.00 55.66 76 HIS A C 1
ATOM 589 O O . HIS A 1 76 ? 25.226 8.650 -30.416 1.00 55.66 76 HIS A O 1
ATOM 595 N N . ASN A 1 77 ? 24.352 9.626 -32.237 1.00 57.44 77 ASN A N 1
ATOM 596 C CA . ASN A 1 77 ? 23.822 10.784 -31.521 1.00 57.44 77 ASN A CA 1
ATOM 597 C C . ASN A 1 77 ? 22.481 10.406 -30.860 1.00 57.44 77 ASN A C 1
ATOM 599 O O . ASN A 1 77 ? 21.755 9.543 -31.371 1.00 57.44 77 ASN A O 1
ATOM 603 N N . GLU A 1 78 ? 22.149 11.043 -29.732 1.00 53.47 78 GLU A N 1
ATOM 604 C CA . GLU A 1 78 ? 20.822 10.953 -29.108 1.00 53.47 78 GLU A CA 1
ATOM 605 C C . GLU A 1 78 ? 19.739 11.172 -30.179 1.00 53.47 78 GLU A C 1
ATOM 607 O O . GLU A 1 78 ? 19.717 12.198 -30.856 1.00 53.47 78 GLU A O 1
ATOM 612 N N . GLY A 1 79 ? 18.879 10.169 -30.392 1.00 60.06 79 GLY A N 1
ATOM 613 C CA . GLY A 1 79 ? 17.873 10.181 -31.463 1.00 60.06 79 GLY A CA 1
ATOM 614 C C . GLY A 1 79 ? 18.165 9.277 -32.668 1.00 60.06 79 GLY A C 1
ATOM 615 O O . GLY A 1 79 ? 17.416 9.319 -33.643 1.00 60.06 79 GLY A O 1
ATOM 616 N N . CYS A 1 80 ? 19.202 8.431 -32.624 1.00 66.56 80 CYS A N 1
ATOM 617 C CA . CYS A 1 80 ? 19.431 7.420 -33.660 1.00 66.56 80 CYS A CA 1
ATOM 618 C C . CYS A 1 80 ? 18.217 6.475 -33.808 1.00 66.56 80 CYS A C 1
ATOM 620 O O . CYS A 1 80 ? 17.839 5.774 -32.870 1.00 66.56 80 CYS A O 1
ATOM 622 N N . ALA A 1 81 ? 17.620 6.431 -35.003 1.00 68.75 81 ALA A N 1
ATOM 623 C CA . ALA A 1 81 ? 16.462 5.592 -35.332 1.00 68.75 81 ALA A CA 1
ATOM 624 C C . ALA A 1 81 ? 16.844 4.163 -35.766 1.00 68.75 81 ALA A C 1
ATOM 626 O O . ALA A 1 81 ? 16.074 3.487 -36.448 1.00 68.75 81 ALA A O 1
ATOM 627 N N . CYS A 1 82 ? 18.047 3.691 -35.424 1.00 78.94 82 CYS A N 1
ATOM 628 C CA . CYS A 1 82 ? 18.430 2.325 -35.752 1.00 78.94 82 CYS A CA 1
ATOM 629 C C . CYS A 1 82 ? 17.607 1.328 -34.920 1.00 78.94 82 CYS A C 1
ATOM 631 O O . CYS A 1 82 ? 17.230 1.602 -33.777 1.00 78.94 82 CYS A O 1
ATOM 633 N N . ALA A 1 83 ? 17.368 0.137 -35.473 1.00 78.44 83 ALA A N 1
ATOM 634 C CA . ALA A 1 83 ? 16.541 -0.888 -34.833 1.00 78.44 83 ALA A CA 1
ATOM 635 C C . ALA A 1 83 ? 17.007 -1.240 -33.404 1.00 78.44 83 ALA A C 1
ATOM 637 O O . ALA A 1 83 ? 16.190 -1.562 -32.540 1.00 78.44 83 ALA A O 1
ATOM 638 N N . ARG A 1 84 ? 18.315 -1.133 -33.120 1.00 80.62 84 ARG A N 1
ATOM 639 C CA . ARG A 1 84 ? 18.874 -1.353 -31.779 1.00 80.62 84 ARG A CA 1
ATOM 640 C C . ARG A 1 84 ? 18.470 -0.252 -30.795 1.00 80.62 84 ARG A C 1
ATOM 642 O O . ARG A 1 84 ? 17.982 -0.573 -29.717 1.00 80.62 84 ARG A O 1
ATOM 649 N N . CYS A 1 85 ? 18.637 1.018 -31.163 1.00 79.94 85 CYS A N 1
ATOM 650 C CA . CYS A 1 85 ? 18.222 2.149 -30.329 1.00 79.94 85 CYS A CA 1
ATOM 651 C C . CYS A 1 85 ? 16.707 2.173 -30.116 1.00 79.94 85 CYS A C 1
ATOM 653 O O . CYS A 1 85 ? 16.251 2.430 -29.006 1.00 79.94 85 CYS A O 1
ATOM 655 N N . GLU A 1 86 ? 15.920 1.830 -31.139 1.00 83.06 86 GLU A N 1
ATOM 656 C CA . GLU A 1 86 ? 14.471 1.700 -30.988 1.00 83.06 86 GLU A CA 1
ATOM 657 C C . GLU A 1 86 ? 14.096 0.579 -30.004 1.00 83.06 86 GLU A C 1
ATOM 659 O O . GLU A 1 86 ? 13.200 0.753 -29.176 1.00 83.06 86 GLU A O 1
ATOM 664 N N . THR A 1 87 ? 14.801 -0.554 -30.055 1.00 84.38 87 THR A N 1
ATOM 665 C CA . THR A 1 87 ? 14.573 -1.675 -29.134 1.00 84.38 87 THR A CA 1
ATOM 666 C C . THR A 1 87 ? 14.927 -1.307 -27.694 1.00 84.38 87 THR A C 1
ATOM 668 O O . THR A 1 87 ? 14.145 -1.606 -26.791 1.00 84.38 87 THR A O 1
ATOM 671 N N . GLU A 1 88 ? 16.054 -0.626 -27.462 1.00 85.69 88 GLU A N 1
ATOM 672 C CA . GLU A 1 88 ? 16.420 -0.147 -26.120 1.00 85.69 88 GLU A CA 1
ATOM 673 C C . GLU A 1 88 ? 15.419 0.896 -25.604 1.00 85.69 88 GLU A C 1
ATOM 675 O O . GLU A 1 88 ? 14.946 0.762 -24.479 1.00 85.69 88 GLU A O 1
ATOM 680 N N . ARG A 1 89 ? 14.971 1.849 -26.435 1.00 85.81 89 ARG A N 1
ATOM 681 C CA . ARG A 1 89 ? 13.933 2.815 -26.033 1.00 85.81 89 ARG A CA 1
ATOM 682 C C . ARG A 1 89 ? 12.632 2.119 -25.632 1.00 85.81 89 ARG A C 1
ATOM 684 O O . ARG A 1 89 ? 12.082 2.394 -24.569 1.00 85.81 89 ARG A O 1
ATOM 691 N N . ARG A 1 90 ? 12.154 1.165 -26.441 1.00 86.8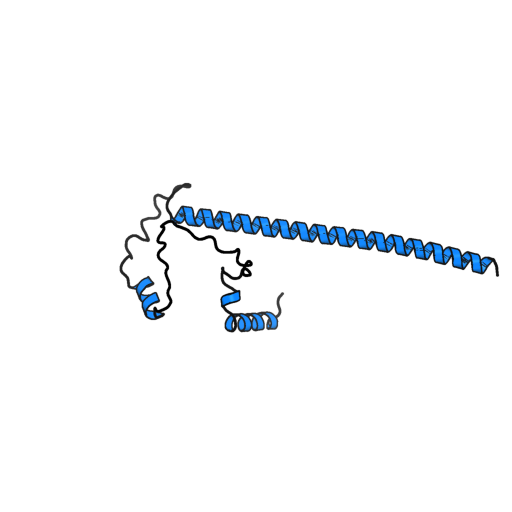1 90 ARG A N 1
ATOM 692 C CA . ARG A 1 90 ? 10.963 0.363 -26.100 1.00 86.81 90 ARG A CA 1
ATOM 693 C C . ARG A 1 90 ? 11.168 -0.412 -24.796 1.00 86.81 90 ARG A C 1
ATOM 695 O O . ARG A 1 90 ? 10.244 -0.536 -23.996 1.00 86.81 90 ARG A O 1
ATOM 702 N N . ARG A 1 91 ? 12.372 -0.936 -24.554 1.00 90.50 91 ARG A N 1
ATOM 703 C CA . ARG A 1 91 ? 12.711 -1.631 -23.307 1.00 90.50 91 ARG A CA 1
ATOM 704 C C . ARG A 1 91 ? 12.675 -0.685 -22.107 1.00 90.50 91 ARG A C 1
ATOM 706 O O . ARG A 1 91 ? 12.101 -1.051 -21.083 1.00 90.50 91 ARG A O 1
ATOM 713 N N . GLU A 1 92 ? 13.238 0.511 -22.223 1.00 92.31 92 GLU A N 1
ATOM 714 C CA . GLU A 1 92 ? 13.200 1.539 -21.180 1.00 92.31 92 GLU A CA 1
ATOM 715 C C . GLU A 1 92 ? 11.768 1.990 -20.877 1.00 92.31 92 GLU A C 1
ATOM 717 O O . GLU A 1 92 ? 11.383 2.043 -19.710 1.00 92.31 92 GLU A O 1
ATOM 722 N N . GLU A 1 93 ? 10.940 2.205 -21.903 1.00 93.88 93 GLU A N 1
ATOM 723 C CA . GLU A 1 93 ? 9.512 2.515 -21.749 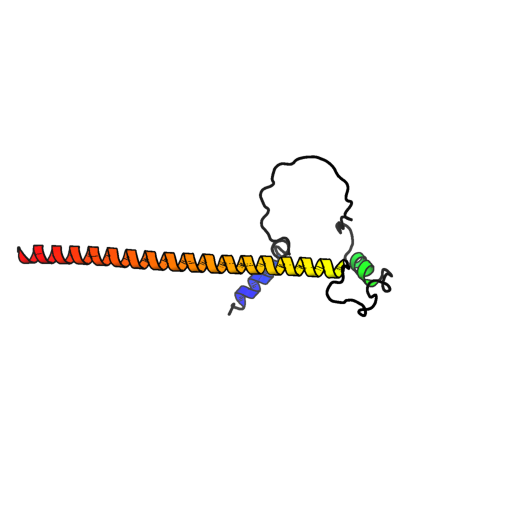1.00 93.88 93 GLU A CA 1
ATOM 724 C C . GLU A 1 93 ? 8.767 1.408 -20.985 1.00 93.88 93 GLU A C 1
ATOM 726 O O . GLU A 1 93 ? 7.984 1.686 -20.071 1.00 93.88 93 GLU A O 1
ATOM 731 N N . LEU A 1 94 ? 9.037 0.136 -21.304 1.00 94.06 94 LEU A N 1
ATOM 732 C CA . LEU A 1 94 ? 8.468 -1.007 -20.584 1.00 94.06 94 LEU A CA 1
ATOM 733 C C . LEU A 1 94 ? 8.920 -1.050 -19.120 1.00 94.06 94 LEU A C 1
ATOM 735 O O . LEU A 1 94 ? 8.104 -1.324 -18.234 1.00 94.06 94 LEU A O 1
ATOM 739 N N . ILE A 1 95 ? 10.201 -0.785 -18.854 1.00 94.56 95 ILE A N 1
ATOM 740 C CA . ILE A 1 95 ? 10.746 -0.726 -17.493 1.00 94.56 95 ILE A CA 1
ATOM 741 C C . ILE A 1 95 ? 10.088 0.417 -16.717 1.00 94.56 95 ILE A C 1
ATOM 743 O O . ILE A 1 95 ? 9.622 0.194 -15.599 1.00 94.56 95 ILE A O 1
ATOM 747 N N . ALA A 1 96 ? 9.988 1.606 -17.312 1.00 94.94 96 ALA A N 1
ATOM 748 C CA . ALA A 1 96 ? 9.367 2.776 -16.704 1.00 94.94 96 ALA A CA 1
ATOM 749 C C . ALA A 1 96 ? 7.885 2.527 -16.390 1.00 94.94 96 ALA A C 1
ATOM 751 O O . ALA A 1 96 ? 7.430 2.813 -15.280 1.00 94.94 96 ALA A O 1
ATOM 752 N N . ARG A 1 97 ? 7.141 1.909 -17.317 1.00 96.38 97 ARG A N 1
ATOM 753 C CA . ARG A 1 97 ? 5.738 1.530 -17.096 1.00 96.38 97 ARG A CA 1
ATOM 754 C C . ARG A 1 97 ? 5.597 0.552 -15.931 1.00 96.38 97 ARG A C 1
ATOM 756 O O . ARG A 1 97 ? 4.808 0.799 -15.023 1.00 96.38 97 ARG A O 1
ATOM 763 N N . ARG A 1 98 ? 6.397 -0.520 -15.914 1.00 95.06 98 ARG A N 1
ATOM 764 C CA . ARG A 1 98 ? 6.398 -1.505 -14.817 1.00 95.06 98 ARG A CA 1
ATOM 765 C C . ARG A 1 98 ? 6.812 -0.881 -13.483 1.00 95.06 98 ARG A C 1
ATOM 767 O O . ARG A 1 98 ? 6.288 -1.260 -12.438 1.00 95.06 98 ARG A O 1
ATOM 774 N N . ALA A 1 99 ? 7.745 0.069 -13.488 1.00 95.44 99 ALA A N 1
ATOM 775 C CA . ALA A 1 99 ? 8.151 0.790 -12.285 1.00 95.44 99 ALA A CA 1
ATOM 776 C C . ALA A 1 99 ? 7.008 1.657 -11.737 1.00 95.44 99 ALA A C 1
ATOM 778 O O . ALA A 1 99 ? 6.753 1.628 -10.531 1.00 95.44 99 ALA A O 1
ATOM 779 N N . LYS A 1 100 ? 6.285 2.360 -12.619 1.00 96.69 100 LYS A N 1
ATOM 780 C CA . LYS A 1 100 ? 5.110 3.161 -12.258 1.00 96.69 100 LYS A CA 1
ATOM 781 C C . LYS A 1 100 ? 3.997 2.298 -11.665 1.00 96.69 100 LYS A C 1
ATOM 783 O O . LYS A 1 100 ? 3.502 2.610 -10.590 1.00 96.69 100 LYS A O 1
ATOM 788 N N . GLU A 1 101 ? 3.679 1.174 -12.298 1.00 96.50 101 GLU A N 1
ATOM 789 C CA . GLU A 1 101 ? 2.665 0.231 -11.811 1.00 96.50 101 GLU A CA 1
ATOM 790 C C . GLU A 1 101 ? 3.017 -0.332 -10.422 1.00 96.50 101 GLU A C 1
ATOM 792 O O . GLU A 1 101 ? 2.182 -0.375 -9.517 1.00 96.50 101 GLU A O 1
ATOM 797 N N . ARG A 1 102 ? 4.285 -0.707 -10.201 1.00 97.19 102 ARG A N 1
ATOM 798 C CA . ARG A 1 102 ? 4.757 -1.162 -8.880 1.00 97.19 102 ARG A CA 1
ATOM 799 C C . ARG A 1 102 ? 4.608 -0.080 -7.814 1.00 97.19 102 ARG A C 1
ATOM 801 O O . ARG A 1 102 ? 4.268 -0.394 -6.675 1.00 97.19 102 ARG A O 1
ATOM 808 N N . GLU A 1 103 ? 4.877 1.172 -8.166 1.00 97.06 103 GLU A N 1
ATOM 809 C CA . GLU A 1 103 ? 4.720 2.304 -7.258 1.00 97.06 103 GLU A CA 1
ATOM 810 C C . GLU A 1 103 ? 3.248 2.591 -6.941 1.00 97.06 103 GLU A C 1
ATOM 812 O O . GLU A 1 103 ? 2.891 2.773 -5.777 1.00 97.06 103 GLU A O 1
ATOM 817 N N . GLU A 1 104 ? 2.372 2.546 -7.942 1.00 97.50 104 GLU A N 1
ATOM 818 C CA . GLU A 1 104 ? 0.924 2.665 -7.753 1.00 97.50 104 GLU A CA 1
ATOM 819 C C . GLU A 1 104 ? 0.388 1.555 -6.845 1.00 97.50 104 GLU A C 1
ATOM 821 O O . GLU A 1 104 ? -0.356 1.838 -5.903 1.00 97.50 104 GLU A O 1
ATOM 826 N N . ARG A 1 105 ? 0.846 0.312 -7.039 1.00 97.50 105 ARG A N 1
ATOM 827 C CA . ARG A 1 105 ? 0.490 -0.816 -6.172 1.00 97.50 105 ARG A CA 1
ATOM 828 C C . ARG A 1 105 ? 0.945 -0.599 -4.730 1.00 97.50 105 ARG A C 1
ATOM 830 O O . ARG A 1 105 ? 0.166 -0.835 -3.813 1.00 97.50 105 ARG A O 1
ATOM 837 N N . ARG A 1 106 ? 2.171 -0.106 -4.510 1.00 97.50 106 ARG A N 1
ATOM 838 C CA . ARG A 1 106 ? 2.659 0.236 -3.159 1.00 97.50 106 ARG A CA 1
ATOM 839 C C . ARG A 1 106 ? 1.784 1.292 -2.492 1.00 97.50 106 ARG A C 1
ATOM 841 O O . ARG A 1 106 ? 1.410 1.124 -1.334 1.00 97.50 106 ARG A O 1
ATOM 848 N N . ARG A 1 107 ? 1.412 2.345 -3.224 1.00 98.25 107 ARG A N 1
ATOM 849 C CA . ARG A 1 107 ? 0.525 3.406 -2.720 1.00 98.25 107 ARG A CA 1
ATOM 850 C C . ARG A 1 107 ? -0.886 2.902 -2.432 1.00 98.25 107 ARG A C 1
ATOM 852 O O . ARG A 1 107 ? -1.504 3.367 -1.480 1.00 98.25 107 ARG A O 1
ATOM 859 N N . ALA A 1 108 ? -1.406 1.979 -3.238 1.00 97.62 108 ALA A N 1
ATOM 860 C CA . ALA A 1 108 ? -2.703 1.353 -2.993 1.00 97.62 108 ALA A CA 1
ATOM 861 C C . ALA A 1 108 ? -2.678 0.510 -1.710 1.00 97.62 108 ALA A C 1
ATOM 863 O O . ALA A 1 108 ? -3.546 0.671 -0.856 1.00 97.62 108 ALA A O 1
ATOM 864 N N . THR A 1 109 ? -1.642 -0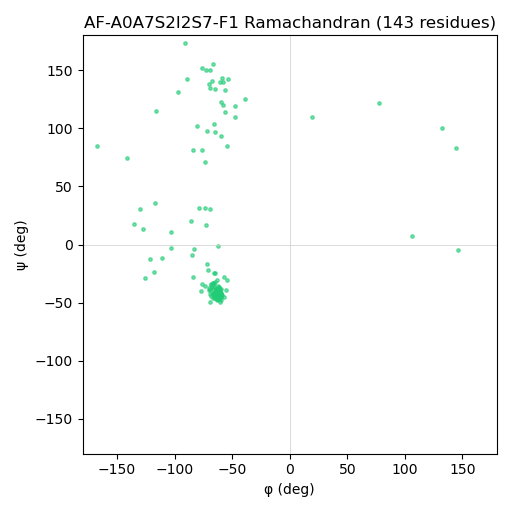.314 -1.522 1.00 96.94 109 THR A N 1
ATOM 865 C CA . THR A 1 109 ? -1.473 -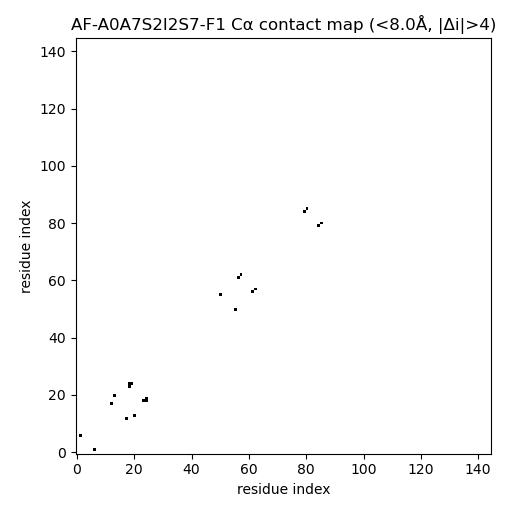1.095 -0.289 1.00 96.94 109 THR A CA 1
ATOM 866 C C . THR A 1 109 ? -1.318 -0.195 0.937 1.00 96.94 109 THR A C 1
ATOM 868 O O . THR A 1 109 ? -1.933 -0.466 1.962 1.00 96.94 109 THR A O 1
ATOM 871 N N . ALA A 1 110 ? -0.545 0.892 0.841 1.00 97.56 110 ALA A N 1
ATOM 872 C CA . ALA A 1 110 ? -0.382 1.841 1.943 1.00 97.56 110 ALA A CA 1
ATOM 873 C C . ALA A 1 110 ? -1.723 2.462 2.371 1.00 97.56 110 ALA A C 1
ATOM 875 O O . ALA A 1 110 ? -2.035 2.467 3.559 1.00 97.56 110 ALA A O 1
ATOM 876 N N . ARG A 1 111 ? -2.547 2.889 1.403 1.00 98.31 111 ARG A N 1
ATOM 877 C CA . ARG A 1 111 ? -3.898 3.409 1.668 1.00 98.31 111 ARG A CA 1
ATOM 878 C C . ARG A 1 111 ? -4.807 2.367 2.316 1.00 98.31 111 ARG A C 1
ATOM 880 O O . ARG A 1 111 ? -5.444 2.662 3.318 1.00 98.31 111 ARG A O 1
ATOM 887 N N . ALA A 1 112 ? -4.804 1.132 1.816 1.00 97.94 112 ALA A N 1
ATOM 888 C CA . ALA A 1 112 ? -5.603 0.055 2.402 1.00 97.94 112 ALA A CA 1
ATOM 889 C C . ALA A 1 112 ? -5.207 -0.252 3.860 1.00 97.94 112 ALA A C 1
ATOM 891 O O . ALA A 1 112 ? -6.069 -0.544 4.691 1.00 97.94 112 ALA A O 1
ATOM 892 N N . VAL A 1 113 ? -3.911 -0.173 4.187 1.00 98.44 113 VAL A N 1
ATOM 893 C CA . VAL A 1 113 ? -3.417 -0.344 5.562 1.00 98.44 113 VAL A CA 1
ATOM 894 C C . VAL A 1 113 ? -3.860 0.813 6.454 1.00 98.44 113 VAL A C 1
ATOM 896 O O . VAL A 1 113 ? -4.320 0.569 7.567 1.00 98.44 113 VA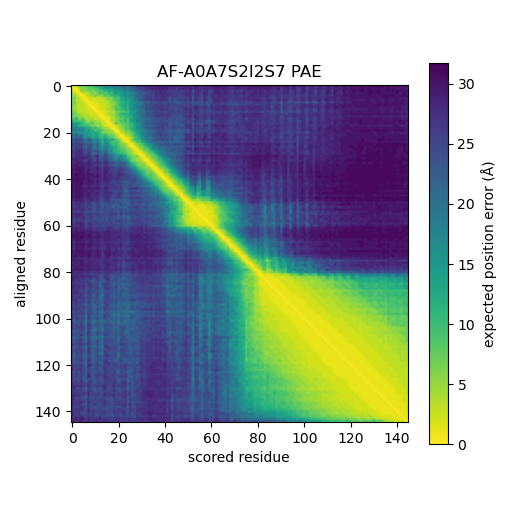L A O 1
ATOM 899 N N . GLU A 1 114 ? -3.761 2.054 5.979 1.00 98.25 114 GLU A N 1
ATOM 900 C CA . GLU A 1 114 ? -4.213 3.235 6.723 1.00 98.25 114 GLU A CA 1
ATOM 901 C C . GLU A 1 114 ? -5.722 3.178 7.011 1.00 98.25 114 GLU A C 1
ATOM 903 O O . GLU A 1 114 ? -6.141 3.322 8.160 1.00 98.25 114 GLU A O 1
ATOM 908 N N . GLU A 1 115 ? -6.537 2.836 6.011 1.00 98.31 115 GLU A N 1
ATOM 909 C CA . GLU A 1 115 ? -7.983 2.638 6.168 1.00 98.31 115 GLU A CA 1
ATOM 910 C C . GLU A 1 115 ? -8.321 1.494 7.139 1.00 98.31 115 GLU A C 1
ATOM 912 O O . GLU A 1 115 ? -9.291 1.569 7.897 1.00 98.31 115 GLU A O 1
ATOM 917 N N . ALA A 1 116 ? -7.544 0.407 7.136 1.00 98.12 116 ALA A N 1
ATOM 918 C CA . ALA A 1 116 ? -7.716 -0.684 8.094 1.00 98.12 116 ALA A CA 1
ATOM 919 C C . ALA A 1 116 ? -7.378 -0.240 9.527 1.00 98.12 116 ALA A C 1
ATOM 921 O O . ALA A 1 116 ? -8.118 -0.555 10.459 1.00 98.12 116 ALA A O 1
ATOM 922 N N . GLN A 1 117 ? -6.302 0.530 9.709 1.00 98.38 117 GLN A N 1
ATOM 923 C CA . GLN A 1 117 ? -5.938 1.089 11.013 1.00 98.38 117 GLN A CA 1
ATOM 924 C C . GLN A 1 117 ? -6.989 2.073 11.523 1.00 98.38 117 GLN A C 1
ATOM 926 O O . GLN A 1 117 ? -7.311 2.059 12.712 1.00 98.38 117 GLN A O 1
ATOM 931 N N . GLN A 1 118 ? -7.541 2.909 10.644 1.00 98.44 118 GLN A N 1
ATOM 932 C CA . GLN A 1 118 ? -8.603 3.835 11.012 1.00 98.44 118 GLN A CA 1
ATOM 933 C C . GLN A 1 118 ? -9.857 3.087 11.474 1.00 98.44 118 GLN A C 1
ATOM 935 O O . GLN A 1 118 ? -10.356 3.366 12.563 1.00 98.44 118 GLN A O 1
ATOM 940 N N . ARG A 1 119 ? -10.307 2.077 10.719 1.00 98.12 119 ARG A N 1
ATOM 941 C CA . ARG A 1 119 ? -11.439 1.228 11.127 1.00 98.12 119 ARG A CA 1
ATOM 942 C C . ARG A 1 119 ? -11.201 0.557 12.477 1.00 98.12 119 ARG A C 1
ATOM 944 O O . ARG A 1 119 ? -12.064 0.625 13.346 1.00 98.12 119 ARG A O 1
ATOM 951 N N . ALA A 1 120 ? -10.008 0.004 12.698 1.00 98.31 120 ALA A N 1
ATOM 952 C CA . ALA A 1 120 ? -9.656 -0.607 13.978 1.00 98.31 120 ALA A CA 1
ATOM 953 C C . ALA A 1 120 ? -9.710 0.397 15.146 1.00 98.31 120 ALA A C 1
ATOM 955 O O . ALA A 1 120 ? -10.174 0.060 16.235 1.00 98.31 120 ALA A O 1
ATOM 956 N N . ARG A 1 121 ? -9.276 1.649 14.934 1.00 98.38 121 ARG A N 1
ATOM 957 C CA . ARG A 1 121 ? -9.381 2.715 15.947 1.00 98.38 121 ARG A CA 1
ATOM 958 C C . ARG A 1 121 ? -10.833 3.094 16.226 1.00 98.38 121 ARG A C 1
ATOM 960 O O . ARG A 1 121 ? -11.202 3.255 17.386 1.00 98.38 121 ARG A O 1
ATOM 967 N N . GLU A 1 122 ? -11.658 3.219 15.193 1.00 98.38 122 GLU A N 1
ATOM 968 C CA . GLU A 1 122 ? -13.081 3.537 15.344 1.00 98.38 122 GLU A CA 1
ATOM 969 C C . GLU A 1 122 ? -13.837 2.421 16.081 1.00 98.38 122 GLU A C 1
ATOM 971 O O . GLU A 1 122 ? -14.628 2.699 16.983 1.00 98.38 122 GLU A O 1
ATOM 976 N N . GLU A 1 123 ? -13.555 1.157 15.767 1.00 98.25 123 GLU A N 1
ATOM 977 C CA . GLU A 1 123 ? -14.109 -0.001 16.477 1.00 98.25 123 GLU A CA 1
ATOM 978 C C . GLU A 1 123 ? -13.635 -0.061 17.936 1.00 98.25 123 GLU A C 1
ATOM 980 O O . GLU A 1 123 ? -14.441 -0.301 18.841 1.00 98.25 123 GLU A O 1
ATOM 985 N N . ALA A 1 124 ? -12.359 0.234 18.202 1.00 98.19 124 ALA A N 1
ATOM 986 C CA . ALA A 1 124 ? -11.836 0.339 19.564 1.00 98.19 124 ALA A CA 1
ATOM 987 C C . ALA A 1 124 ? -12.549 1.444 20.365 1.00 98.19 124 ALA A C 1
ATOM 989 O O . ALA A 1 124 ? -12.929 1.232 21.515 1.00 98.19 124 ALA A O 1
ATOM 990 N N . MET A 1 125 ? -12.809 2.601 19.751 1.00 98.31 125 MET A N 1
ATOM 991 C CA . MET A 1 125 ? -13.555 3.687 20.395 1.00 98.31 125 MET A CA 1
ATOM 992 C C . MET A 1 125 ? -15.013 3.303 20.668 1.00 98.31 125 MET A C 1
ATOM 994 O O . MET A 1 125 ? -15.524 3.568 21.757 1.00 98.31 125 MET A O 1
ATOM 998 N N . ARG A 1 126 ? -15.684 2.635 19.720 1.00 98.31 126 ARG A N 1
ATOM 999 C CA . ARG A 1 126 ? -17.063 2.151 19.906 1.00 98.31 126 ARG A CA 1
ATOM 1000 C C . ARG A 1 126 ? -17.158 1.123 21.029 1.00 98.31 126 ARG A C 1
ATOM 1002 O O . ARG A 1 126 ? -18.043 1.218 21.873 1.00 98.31 126 ARG A O 1
ATOM 1009 N N . THR A 1 127 ? -16.238 0.163 21.067 1.00 97.94 127 THR A N 1
ATOM 1010 C CA . THR A 1 127 ? -16.216 -0.866 22.118 1.00 97.94 127 THR A CA 1
ATOM 1011 C C . THR A 1 127 ? -15.889 -0.276 23.488 1.00 97.94 127 THR A C 1
ATOM 1013 O O . THR A 1 127 ? -16.512 -0.665 24.475 1.00 97.94 127 THR A O 1
ATOM 1016 N N . ALA A 1 128 ? -14.982 0.702 23.565 1.00 98.12 128 ALA A N 1
ATOM 1017 C CA . ALA A 1 128 ? -14.711 1.434 24.800 1.00 98.12 128 ALA A CA 1
ATOM 1018 C C . ALA A 1 128 ? -15.946 2.204 25.301 1.00 98.12 128 ALA A C 1
ATOM 1020 O O . ALA A 1 128 ? -16.248 2.162 26.492 1.00 98.12 128 ALA A O 1
ATOM 1021 N N . ALA A 1 129 ? -16.691 2.854 24.401 1.00 98.19 129 ALA A N 1
ATOM 1022 C CA . ALA A 1 129 ? -17.918 3.564 24.759 1.00 98.19 129 ALA A CA 1
ATOM 1023 C C . ALA A 1 129 ? -19.002 2.615 25.298 1.00 98.19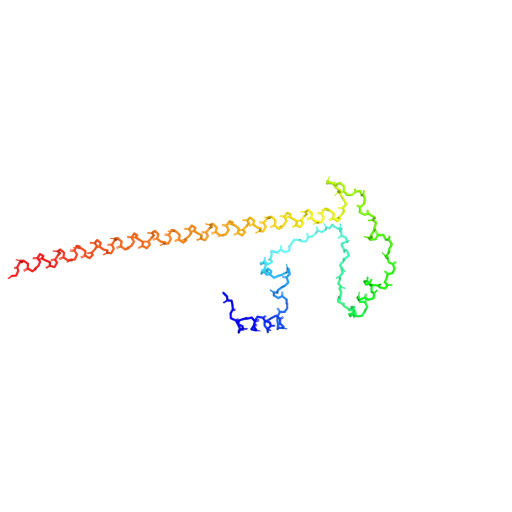 129 ALA A C 1
ATOM 1025 O O . ALA A 1 129 ? -19.620 2.912 26.317 1.00 98.19 129 ALA A O 1
ATOM 1026 N N . LEU A 1 130 ? -19.191 1.452 24.665 1.00 98.25 130 LEU A N 1
ATOM 1027 C CA . LEU A 1 130 ? -20.143 0.440 25.137 1.00 98.25 130 LEU A CA 1
ATOM 1028 C C . LEU A 1 130 ? -19.786 -0.073 26.536 1.00 98.25 130 LEU A C 1
ATOM 1030 O O . LEU A 1 130 ? -20.655 -0.126 27.401 1.00 98.25 130 LEU A O 1
ATOM 1034 N N . LYS A 1 131 ? -18.505 -0.370 26.790 1.00 98.19 131 LYS A N 1
ATOM 1035 C CA . LYS A 1 131 ? -18.041 -0.789 28.122 1.00 98.19 131 LYS A CA 1
ATOM 1036 C C . LYS A 1 131 ? -18.285 0.277 29.186 1.00 98.19 131 LYS A C 1
ATOM 1038 O O . LYS A 1 131 ? -18.727 -0.050 30.280 1.00 98.19 131 LYS A O 1
ATOM 1043 N N . LEU A 1 132 ? -18.055 1.549 28.859 1.00 98.38 132 LEU A N 1
ATOM 1044 C CA . LEU A 1 132 ? -18.331 2.653 29.777 1.00 98.38 132 LEU A CA 1
ATOM 1045 C C . LEU A 1 132 ? -19.819 2.707 30.167 1.00 98.38 132 LEU A C 1
ATOM 1047 O O . LEU A 1 132 ? -20.142 2.941 31.331 1.00 98.38 132 LEU A O 1
ATOM 1051 N N . GLU A 1 133 ? -20.727 2.503 29.212 1.00 97.94 133 GLU A N 1
ATOM 1052 C CA . GLU A 1 133 ? -22.167 2.468 29.490 1.00 97.94 133 GLU A CA 1
ATOM 1053 C C . GLU A 1 133 ? -22.572 1.232 30.306 1.00 97.94 133 GLU A C 1
ATOM 1055 O O . GLU A 1 133 ? -23.365 1.354 31.241 1.00 97.94 133 GLU A O 1
ATOM 1060 N N . GLU A 1 134 ? -21.982 0.065 30.032 1.00 98.06 134 GLU A N 1
ATOM 1061 C CA . GLU A 1 134 ? -22.176 -1.138 30.852 1.00 98.06 134 GLU A CA 1
ATOM 1062 C C . GLU A 1 134 ? -21.705 -0.929 32.297 1.00 98.06 134 GLU A C 1
ATOM 1064 O O . GLU A 1 134 ? -22.422 -1.279 33.237 1.00 98.06 134 GLU A O 1
ATOM 1069 N N . ASP A 1 135 ? -20.534 -0.322 32.495 1.00 98.06 135 ASP A N 1
ATOM 1070 C CA . ASP A 1 135 ? -19.982 -0.041 33.822 1.00 98.06 135 ASP A CA 1
ATOM 1071 C C . ASP A 1 135 ? -20.843 0.974 34.585 1.00 98.06 135 ASP A C 1
ATOM 1073 O O . ASP A 1 135 ? -21.153 0.773 35.763 1.00 98.06 135 ASP A O 1
ATOM 1077 N N . LYS A 1 136 ? -21.322 2.027 33.908 1.00 98.31 136 LYS A N 1
ATOM 1078 C CA . LYS A 1 136 ? -22.297 2.974 34.476 1.00 98.31 136 LYS A CA 1
ATOM 1079 C C . LYS A 1 136 ? -23.594 2.273 34.882 1.00 98.31 136 LYS A C 1
ATOM 1081 O O . LYS A 1 136 ? -24.132 2.568 35.948 1.00 98.31 136 LYS A O 1
ATOM 1086 N N . ALA A 1 137 ? -24.105 1.357 34.058 1.00 97.56 137 ALA A N 1
ATOM 1087 C CA . ALA A 1 137 ? -25.312 0.595 34.370 1.00 97.56 137 ALA A CA 1
ATOM 1088 C C . ALA A 1 137 ? -25.101 -0.329 35.580 1.00 97.56 137 ALA A C 1
ATOM 1090 O O . ALA A 1 137 ? -25.937 -0.353 36.485 1.00 97.56 137 ALA A O 1
ATOM 1091 N N . ARG A 1 138 ? -23.958 -1.026 35.654 1.00 97.88 138 ARG A N 1
ATOM 1092 C CA . ARG A 1 138 ? -23.581 -1.845 36.819 1.00 97.88 138 ARG A CA 1
ATOM 1093 C C . ARG A 1 138 ? -23.495 -1.011 38.096 1.00 97.88 138 ARG A C 1
ATOM 1095 O O . ARG A 1 138 ? -24.007 -1.446 39.123 1.00 97.88 138 ARG A O 1
ATOM 1102 N N . ALA A 1 139 ? -22.905 0.182 38.027 1.00 97.31 139 ALA A N 1
ATOM 1103 C CA . ALA A 1 139 ? -22.809 1.088 39.169 1.00 97.31 139 ALA A CA 1
ATOM 1104 C C . ALA A 1 139 ? -24.192 1.553 39.665 1.00 97.31 139 ALA A C 1
ATOM 1106 O O . ALA A 1 139 ? -24.424 1.588 40.870 1.00 97.31 139 ALA A O 1
ATOM 1107 N N . ARG A 1 140 ? -25.137 1.847 38.756 1.00 97.44 140 ARG A N 1
ATOM 1108 C CA . ARG A 1 140 ? -26.525 2.189 39.128 1.00 97.44 140 ARG A CA 1
ATOM 1109 C C . ARG A 1 140 ? -27.225 1.038 39.850 1.00 97.44 140 ARG A C 1
ATOM 1111 O O . ARG A 1 140 ? -27.786 1.252 40.915 1.00 97.44 140 ARG A O 1
ATOM 1118 N N . LEU A 1 141 ? -27.112 -0.184 39.326 1.00 96.69 141 LEU A N 1
ATOM 1119 C CA . LEU A 1 141 ? -27.694 -1.376 39.956 1.00 96.69 141 LEU A CA 1
ATOM 1120 C C . LEU A 1 141 ? -27.091 -1.683 41.333 1.00 96.69 141 LEU A C 1
ATOM 1122 O O . LEU A 1 141 ? -27.766 -2.259 42.180 1.00 96.69 141 LEU A O 1
ATOM 1126 N N . GLN A 1 142 ? -25.819 -1.342 41.558 1.00 96.00 142 GLN A N 1
ATOM 1127 C CA . GLN A 1 142 ? -25.188 -1.473 42.874 1.00 96.00 142 GLN A CA 1
ATOM 1128 C C . GLN A 1 142 ? -25.677 -0.411 43.861 1.00 96.00 142 GLN A C 1
ATOM 1130 O O . GLN A 1 142 ? -25.821 -0.728 45.032 1.00 96.00 142 GLN A O 1
ATOM 1135 N N . ALA A 1 143 ? -25.942 0.815 43.404 1.00 95.50 143 ALA A N 1
ATOM 1136 C CA . ALA A 1 143 ? -26.452 1.892 44.253 1.00 95.50 143 ALA A CA 1
ATOM 1137 C C . ALA A 1 143 ? -27.918 1.694 44.689 1.00 95.50 143 ALA A C 1
ATOM 1139 O O . ALA A 1 143 ? -28.337 2.276 45.683 1.00 95.50 143 ALA A O 1
ATOM 1140 N N . GLU A 1 144 ? -28.695 0.898 43.949 1.00 93.00 144 GLU A N 1
ATOM 1141 C CA . GLU A 1 144 ? -30.089 0.554 44.278 1.00 93.00 144 GLU A CA 1
ATOM 1142 C C . GLU A 1 144 ? -30.226 -0.631 45.256 1.00 93.00 144 GLU A C 1
ATOM 1144 O O . GLU A 1 144 ? -31.336 -0.912 45.710 1.00 93.00 144 GLU A O 1
ATOM 1149 N N . ARG A 1 145 ? -29.131 -1.338 45.564 1.00 86.25 145 ARG A N 1
ATOM 1150 C CA . ARG A 1 145 ? -29.092 -2.464 46.513 1.00 86.25 145 ARG A CA 1
ATOM 1151 C C . ARG A 1 145 ? -28.679 -2.012 47.905 1.00 86.25 145 ARG A C 1
ATOM 1153 O O . ARG A 1 145 ? -29.241 -2.581 48.865 1.00 86.25 145 ARG A O 1
#

=== Feature glossary ===
The features interleaved in this record are:

— What the protein is —

Sequence gives the chain of amino acids in standard one-letter code (A=alanine, C=cysteine, …, Y=tyrosine), read N→C. It is the only feature that is directly encoded by the gene; all structural features are derived from the folded form of this sequence.

Database cross-references. InterPro integrates a dozen domain/family signature databases into unified entries with residue-range hits. GO terms attach function/process/location labels with evidence codes. CATH codes position the fold in a four-level structural taxonomy. Organism is the NCBI-taxonomy species name.

— Where its atoms are —

Atomic coordinates in PDBx/mmCIF format — the same representation the Protein Data Bank distributes. Each line of the _atom_site loop places one backbone atom in Cartesian space (units: ångströms, origin: arbitrary).

The six renders are orthographic views along the three Cartesian axes in both directions. Representation (cartoon, sticks, or surface) and color scheme (sequence-rainbow or by-chain) vary across proteins so the training set covers all the common visualization conventions.

— Local backbone conformation —

Eight-state secondary structure (DSSP): H is the canonical α-helix, G the tighter 3₁₀-helix, I the wider π-helix; E/B are β-structure, T and S are turns and bends, and '-' is everything else. DSSP derives these from the pattern of main-chain N–H···O=C hydrogen bonds, not from the sequence.

P-SEA three-state annotation labels each residue as helix, strand, or coil based purely on the geometry of the Cα trace. It serves as a fallback when the full backbone (and thus DSSP) is unavailable.

The φ/ψ torsion pair specifies the backbone conformation at each residue. φ rotates about the N–Cα bond, ψ about the Cα–C bond. Steric clashes forbid most of the (φ, ψ) plane — the allowed regions (α-helix basin, β-sheet basin, left-handed helix) are the Ramachandran-allowed regions.

— Global shape and packing —

The geome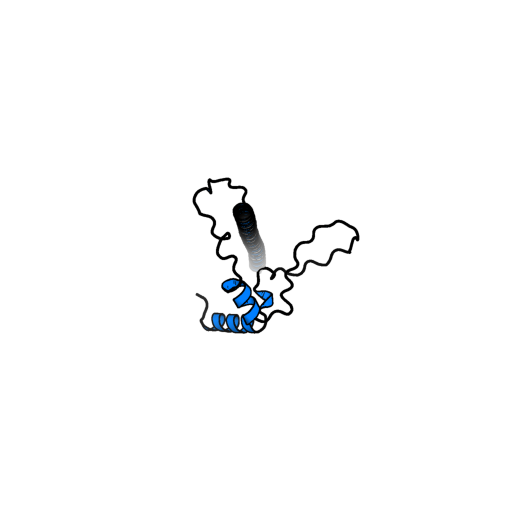tric summary reports three shape descriptors. Rg (radius of gyration) measures how spread out the Cα atoms are about their centre of mass; compact globular proteins have small Rg, elongated or unfolded ones large. Cα contacts (<8 Å, |i−j|>4) count long-range residue pairs in spatial proximity — high for tightly packed folds, near zero for rods or random coil. The bounding-box extents give the protein's footprint along x, y, z in Å.

Solvent-accessible surface area (SASA) is the area in Å² traced out by the centre of a 1.4 Å probe sphere (a water molecule) rolled over the protein's van der Waals surface (Shrake–Rupley / Lee–Richards construction). Buried residues have near-zero SASA; fully exposed residues can exceed 200 Å². The total SASA scales roughly with the number of surface residues.

The contact map is a binary N×N matrix image: pixel (i, j) is dark where Cα_i and Cα_j are within 8 Å and |i−j|>4. Because the |i−j|>4 filter removes local helical contacts, off-diagonal stripes parallel to the main diagonal indicate parallel β-sheets; stripes perpendicular to it indicate antiparallel β-sheets. The Ramachandran plot scatters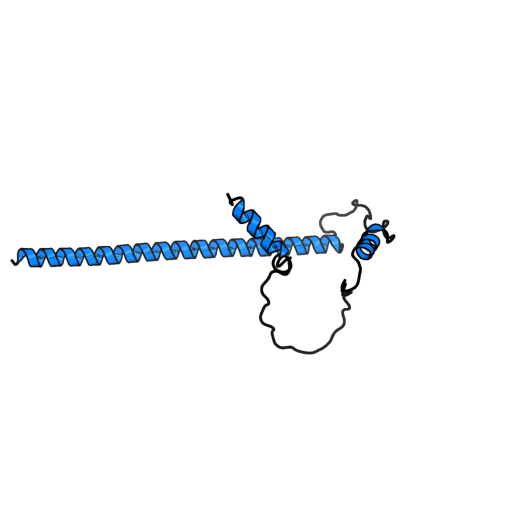 every residue's (φ, ψ) pair against the sterically allowed regions. The PAE heatmap renders the predicted-aligned-error matrix.

— Structural neighborhood —

3Di is Foldseek's structural alphabet. Each residue is assigned one of twenty discrete states based on how its Cα sits relative to its spatial (not sequential) neighbors. Aligning 3Di strings finds structural homologs roughly as well as full 3D superposition, but orders of magnitude faster.

Nearest PDB neighbors are the top structural matches found by Foldseek when searching this structure against the entire Protein Data Bank. Each hit reports a TM-score (0 to 1; >0.5 almost always implies the same fold) and an E-value. These are *structural* homologs — they may share no detectable sequence similarity.

— Confidence and disorder —

For AlphaFold models, the B-factor field carries pLDDT — the model's own estimate of local accuracy on a 0–100 scale. Regions with pLDDT<50 should be treated as essentially unmodeled; they often correspond to intrinsically disordered segments.

Crystallographic B-factors measure how much each atom's electron density is smeared out, in Å². They rise in mobile loops and surface residues and fall in the buried interior. In AlphaFold models this column is repurposed to hold pLDDT instead.

Predicted aligned error is AlphaFold's pairwise confidence. Unlike pLDDT (per-residue), PAE is per-residue-pair and captures whether two parts of the structure are correctly placed relative to each other. Units are ångströms of expected positional error.